Protein AF-A0A933EM56-F1 (afdb_monomer_lite)

Structure (mmCIF, N/CA/C/O backbone):
data_AF-A0A933EM56-F1
#
_entry.id   AF-A0A933EM56-F1
#
loop_
_atom_site.group_PDB
_atom_site.id
_atom_site.type_symbol
_atom_site.label_atom_id
_atom_site.label_alt_id
_atom_site.label_comp_id
_atom_site.label_asym_id
_atom_site.label_entity_id
_atom_site.label_seq_id
_atom_site.pdbx_PDB_ins_code
_atom_site.Cartn_x
_atom_site.Cartn_y
_atom_site.Cartn_z
_atom_site.occupancy
_atom_site.B_iso_or_equiv
_atom_site.auth_seq_id
_atom_site.auth_comp_id
_atom_site.auth_asym_id
_atom_site.auth_atom_id
_atom_site.pdbx_PDB_model_num
ATOM 1 N N . MET A 1 1 ? 16.804 27.090 59.818 1.00 48.97 1 MET A N 1
ATOM 2 C CA . MET A 1 1 ? 16.828 25.745 59.193 1.00 48.97 1 MET A CA 1
ATOM 3 C C . MET A 1 1 ? 15.592 25.584 58.302 1.00 48.97 1 MET A C 1
ATOM 5 O O . MET A 1 1 ? 14.623 24.969 58.714 1.00 48.97 1 MET A O 1
ATOM 9 N N . ARG A 1 2 ? 15.535 26.246 57.135 1.00 57.22 2 ARG A N 1
ATOM 10 C CA . ARG A 1 2 ? 14.313 26.285 56.298 1.00 57.22 2 ARG A CA 1
ATOM 11 C C . ARG A 1 2 ? 14.637 26.570 54.828 1.00 57.22 2 ARG A C 1
ATOM 13 O O . ARG A 1 2 ? 14.136 27.540 54.282 1.00 57.22 2 ARG A O 1
ATOM 20 N N . GLN A 1 3 ? 15.554 25.812 54.221 1.00 58.34 3 GLN A N 1
ATOM 21 C CA . GLN A 1 3 ? 15.951 26.042 52.817 1.00 58.34 3 GLN A CA 1
ATOM 22 C C . GLN A 1 3 ? 16.176 24.764 51.986 1.00 58.34 3 GLN A C 1
ATOM 24 O O . GLN A 1 3 ? 16.428 24.862 50.794 1.00 58.34 3 GLN A O 1
ATOM 29 N N . TYR A 1 4 ? 15.986 23.567 52.554 1.00 53.47 4 TYR A N 1
ATOM 30 C CA . TYR A 1 4 ? 16.187 22.300 51.828 1.00 53.47 4 TYR A CA 1
ATOM 31 C C . TYR A 1 4 ? 14.891 21.572 51.438 1.00 53.47 4 TYR A C 1
ATOM 33 O O . TYR A 1 4 ? 14.950 20.474 50.899 1.00 53.47 4 TYR A O 1
ATOM 41 N N . ILE A 1 5 ? 13.717 22.171 51.674 1.00 55.72 5 ILE A N 1
ATOM 42 C CA . ILE A 1 5 ? 12.425 21.541 51.334 1.00 55.72 5 ILE A CA 1
ATOM 43 C C . ILE A 1 5 ? 12.058 21.773 49.852 1.00 55.72 5 ILE A C 1
ATOM 45 O O . ILE A 1 5 ? 11.388 20.942 49.248 1.00 55.72 5 ILE A O 1
ATOM 49 N N . LEU A 1 6 ? 12.555 22.851 49.226 1.00 51.69 6 LEU A N 1
ATOM 50 C CA . LEU A 1 6 ? 12.267 23.160 47.818 1.00 51.69 6 LEU A CA 1
ATOM 51 C C . LEU A 1 6 ? 12.915 22.226 46.768 1.00 51.69 6 LEU A C 1
ATOM 53 O O . LEU A 1 6 ? 12.218 21.902 45.809 1.00 51.69 6 LEU A O 1
ATOM 57 N N . PRO A 1 7 ? 14.172 21.743 46.888 1.00 54.09 7 PRO A N 1
ATOM 58 C CA . PRO A 1 7 ? 14.736 20.854 45.867 1.00 54.09 7 PRO A CA 1
ATOM 59 C C . PRO A 1 7 ? 14.151 19.435 45.930 1.00 54.09 7 PRO A C 1
ATOM 61 O O . PRO A 1 7 ? 14.159 18.725 44.928 1.00 54.09 7 PRO A O 1
ATOM 64 N N . LEU A 1 8 ? 13.600 19.025 47.080 1.00 53.84 8 LEU A N 1
ATOM 65 C CA . LEU A 1 8 ? 12.993 17.702 47.241 1.00 53.84 8 LEU A CA 1
ATOM 66 C C . LEU A 1 8 ? 11.650 17.598 46.497 1.00 53.84 8 LEU A C 1
ATOM 68 O O . LEU A 1 8 ? 11.342 16.558 45.923 1.00 53.84 8 LEU A O 1
ATOM 72 N N . LEU A 1 9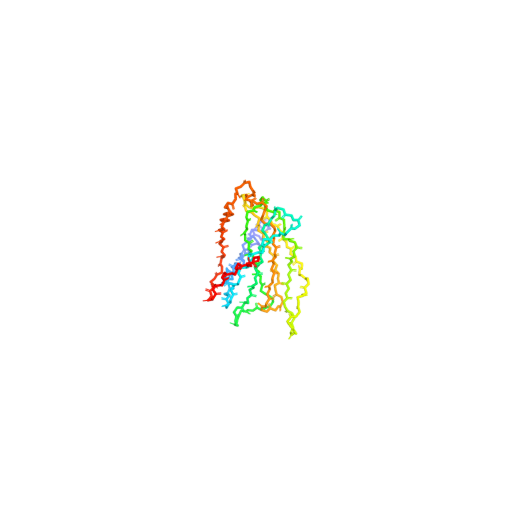 ? 10.877 18.690 46.450 1.00 53.31 9 LEU A N 1
ATOM 73 C CA . LEU A 1 9 ? 9.573 18.725 45.779 1.00 53.31 9 LEU A CA 1
ATOM 74 C C . LEU A 1 9 ? 9.698 18.703 44.243 1.00 53.31 9 LEU A C 1
ATOM 76 O O . LEU A 1 9 ? 8.852 18.128 43.563 1.00 53.31 9 LEU A O 1
ATOM 80 N N . ALA A 1 10 ? 10.774 19.279 43.695 1.00 55.00 10 ALA A N 1
ATOM 81 C CA . ALA A 1 10 ? 11.032 19.293 42.253 1.00 55.00 10 ALA A CA 1
ATOM 82 C C . ALA A 1 10 ? 11.460 17.918 41.704 1.00 55.00 10 ALA A C 1
ATOM 84 O O . ALA A 1 10 ? 11.178 17.601 40.552 1.00 55.00 10 ALA A O 1
ATOM 85 N N . CYS A 1 11 ? 12.094 17.079 42.530 1.00 52.81 11 CYS A N 1
ATOM 86 C CA . CYS A 1 11 ? 12.554 15.752 42.113 1.00 52.81 11 CYS A CA 1
ATOM 87 C C . CYS A 1 11 ? 11.398 14.736 42.003 1.00 52.81 11 CYS A C 1
ATOM 89 O O . CYS A 1 11 ? 11.433 13.843 41.162 1.00 52.81 11 CYS A O 1
ATOM 91 N N . VAL A 1 12 ? 10.332 14.901 42.797 1.00 55.75 12 VAL A N 1
ATOM 92 C CA . VAL A 1 12 ? 9.176 13.980 42.813 1.00 55.75 12 VAL A CA 1
ATOM 93 C C . VAL A 1 12 ? 8.256 14.166 41.594 1.00 55.75 12 VAL A C 1
ATOM 95 O O . VAL A 1 12 ? 7.646 13.203 41.140 1.00 55.75 12 VAL A O 1
ATOM 98 N N . LEU A 1 13 ? 8.210 15.361 40.994 1.00 54.25 13 LEU A N 1
ATOM 99 C CA . LEU A 1 13 ? 7.413 15.634 39.785 1.00 54.25 13 LEU A CA 1
ATOM 100 C C . LEU A 1 13 ? 7.966 14.974 38.505 1.00 54.25 13 LEU A C 1
ATOM 102 O O . LEU A 1 13 ? 7.233 14.825 37.529 1.00 54.25 13 LEU A O 1
ATOM 106 N N . LEU A 1 14 ? 9.226 14.526 38.515 1.00 55.69 14 LEU A N 1
ATOM 107 C CA . LEU A 1 14 ? 9.855 13.826 37.387 1.00 55.69 14 LEU A CA 1
ATOM 108 C C . LEU A 1 14 ? 9.582 12.312 37.374 1.00 55.69 14 LEU A C 1
ATOM 110 O O . LEU A 1 14 ? 9.904 11.653 36.390 1.00 55.69 14 LEU A O 1
ATOM 114 N N . LEU A 1 15 ? 8.942 11.760 38.413 1.00 51.41 15 LEU A N 1
ATOM 115 C CA . LEU A 1 15 ? 8.485 10.363 38.449 1.00 51.41 15 LEU A CA 1
ATOM 116 C C . LEU A 1 15 ? 7.051 10.200 37.925 1.00 51.41 15 LEU A C 1
ATOM 118 O O . LEU A 1 15 ? 6.310 9.341 38.399 1.00 51.41 15 LEU A O 1
ATOM 122 N N . SER A 1 16 ? 6.647 11.005 36.938 1.00 54.34 16 SER A N 1
ATOM 123 C CA . SER A 1 16 ? 5.419 10.709 36.198 1.00 54.34 16 SER A CA 1
ATOM 124 C C . SER A 1 16 ? 5.595 9.329 35.553 1.00 54.34 16 SER A C 1
ATOM 126 O O . SER A 1 16 ? 6.491 9.184 34.716 1.00 54.34 16 SER A O 1
ATOM 128 N N . PRO A 1 17 ? 4.819 8.298 35.941 1.00 57.81 17 PRO A N 1
ATOM 129 C CA . PRO A 1 17 ? 4.901 7.013 35.273 1.00 57.81 17 PRO A CA 1
ATOM 130 C C . PRO A 1 17 ? 4.541 7.270 33.815 1.00 57.81 17 PRO A C 1
ATOM 132 O O . PRO A 1 17 ? 3.450 7.764 33.525 1.00 57.81 17 PRO A O 1
ATOM 135 N N . ALA A 1 18 ? 5.478 6.997 32.905 1.00 58.84 18 ALA A N 1
ATOM 136 C CA . ALA A 1 18 ? 5.172 6.948 31.489 1.00 58.84 18 ALA A CA 1
ATOM 137 C C . ALA A 1 18 ? 3.952 6.034 31.356 1.00 58.84 18 ALA A C 1
ATOM 139 O O . ALA A 1 18 ? 4.020 4.863 31.744 1.00 58.84 18 ALA A O 1
ATOM 140 N N . ALA A 1 19 ? 2.819 6.595 30.922 1.00 56.53 19 ALA A N 1
ATOM 141 C CA . ALA A 1 19 ? 1.633 5.800 30.660 1.00 56.53 19 ALA A CA 1
ATOM 142 C C . ALA A 1 19 ? 2.086 4.633 29.777 1.00 56.53 19 ALA A C 1
ATOM 144 O O . ALA A 1 19 ? 2.827 4.879 28.817 1.00 56.53 19 ALA A O 1
ATOM 145 N N . PRO A 1 20 ? 1.746 3.379 30.122 1.00 49.97 20 PRO A N 1
ATOM 146 C CA . PRO A 1 20 ? 2.159 2.258 29.308 1.00 49.97 20 PRO A CA 1
ATOM 147 C C . PRO A 1 20 ? 1.632 2.536 27.905 1.00 49.97 20 PRO A C 1
ATOM 149 O O . PRO A 1 20 ? 0.424 2.660 27.698 1.00 49.97 20 PRO A O 1
ATOM 152 N N . LEU A 1 21 ? 2.552 2.711 26.956 1.00 50.09 21 LEU A N 1
ATOM 153 C CA . LEU A 1 21 ? 2.228 2.726 25.544 1.00 50.09 21 LEU A CA 1
ATOM 154 C C . LEU A 1 21 ? 1.700 1.314 25.287 1.00 50.09 21 LEU A C 1
ATOM 156 O O . LEU A 1 21 ? 2.478 0.381 25.097 1.00 50.09 21 LEU A O 1
ATOM 160 N N . HIS A 1 22 ? 0.390 1.109 25.434 1.00 40.81 22 HIS A N 1
ATOM 161 C CA . HIS A 1 22 ? -0.226 -0.144 25.042 1.00 40.81 22 HIS A CA 1
ATOM 162 C C . HIS A 1 22 ? 0.106 -0.273 23.564 1.00 40.81 22 HIS A C 1
ATOM 164 O O . HIS A 1 22 ? -0.388 0.510 22.753 1.00 40.81 22 HIS A O 1
ATOM 170 N N . ALA A 1 23 ? 1.005 -1.199 23.231 1.00 51.47 23 ALA A N 1
ATOM 171 C CA . ALA A 1 23 ? 1.208 -1.626 21.864 1.00 51.47 23 ALA A CA 1
ATOM 172 C C . ALA A 1 23 ? -0.161 -2.118 21.400 1.00 51.47 23 ALA A C 1
ATOM 174 O O . ALA A 1 23 ? -0.605 -3.200 21.786 1.00 51.47 23 ALA A O 1
ATOM 175 N N . GLN A 1 24 ? -0.892 -1.252 20.702 1.00 61.28 24 GLN A N 1
ATOM 176 C CA . GLN A 1 24 ? -2.212 -1.582 20.217 1.00 61.28 24 GLN A CA 1
ATOM 177 C C . GLN A 1 24 ? -2.014 -2.768 19.286 1.00 61.28 24 GLN A C 1
ATOM 179 O O . GLN A 1 24 ? -1.210 -2.690 18.354 1.00 61.28 24 GLN A O 1
ATOM 184 N N . THR A 1 25 ? -2.663 -3.890 19.601 1.00 75.75 25 THR A N 1
ATOM 185 C CA . THR A 1 25 ? -2.606 -5.084 18.762 1.00 75.75 25 THR A CA 1
ATOM 186 C C . THR A 1 25 ? -2.872 -4.654 17.328 1.00 75.75 25 THR A C 1
ATOM 188 O O . THR A 1 25 ? -3.872 -3.976 17.073 1.00 75.75 25 THR A O 1
ATOM 191 N N . ALA A 1 26 ? -1.954 -4.992 16.420 1.00 88.75 26 ALA A N 1
ATOM 192 C CA . ALA A 1 26 ? -2.068 -4.581 15.031 1.00 88.75 26 ALA A CA 1
ATOM 193 C C . ALA A 1 26 ? -3.447 -5.009 14.489 1.00 88.75 26 ALA A C 1
ATOM 195 O O . ALA A 1 26 ? -3.870 -6.143 14.755 1.00 88.75 26 ALA A O 1
ATOM 196 N N . PRO A 1 27 ? -4.173 -4.128 13.775 1.00 93.75 27 PRO A N 1
ATOM 197 C CA . PRO A 1 27 ? -5.465 -4.479 13.207 1.00 93.75 27 PRO A CA 1
ATOM 198 C C . PRO A 1 27 ? -5.332 -5.721 12.323 1.00 93.75 27 PRO A C 1
ATOM 200 O O . PRO A 1 27 ? -4.344 -5.905 11.613 1.00 93.75 27 PRO A O 1
ATOM 203 N N . THR A 1 28 ? -6.331 -6.595 12.376 1.00 97.25 28 THR A N 1
ATOM 204 C CA . THR A 1 28 ? -6.389 -7.756 11.483 1.00 97.25 28 THR A CA 1
ATOM 205 C C . THR A 1 28 ? -7.182 -7.397 10.234 1.00 97.25 28 THR A C 1
ATOM 207 O O . THR A 1 28 ? -8.118 -6.596 10.289 1.00 97.25 28 THR A O 1
ATOM 210 N N . LEU A 1 29 ? -6.805 -7.974 9.095 1.00 98.44 29 LEU A N 1
ATOM 211 C CA . LEU A 1 29 ? -7.489 -7.778 7.821 1.00 98.44 29 LEU A CA 1
ATOM 212 C C . LEU A 1 29 ? -8.289 -9.035 7.479 1.00 98.44 29 LEU A C 1
ATOM 214 O O . LEU A 1 29 ? -7.742 -10.139 7.430 1.00 98.44 29 LEU A O 1
ATOM 218 N N . ALA A 1 30 ? -9.584 -8.869 7.215 1.00 98.50 30 ALA A N 1
ATOM 219 C CA . ALA A 1 30 ? -10.418 -9.946 6.691 1.00 98.50 30 ALA A CA 1
ATOM 220 C C . ALA A 1 30 ? -10.013 -10.293 5.252 1.00 98.50 30 ALA A C 1
ATOM 222 O O . ALA A 1 30 ? -9.933 -11.464 4.887 1.00 98.50 30 ALA A O 1
ATOM 223 N N . LYS A 1 31 ? -9.698 -9.277 4.443 1.00 98.38 31 LYS A N 1
ATOM 224 C CA . LYS A 1 31 ? -9.238 -9.451 3.065 1.00 98.38 31 LYS A CA 1
ATOM 225 C C . LYS A 1 31 ? -8.143 -8.445 2.739 1.00 98.38 31 LYS A C 1
ATOM 227 O O . LYS A 1 31 ? -8.238 -7.282 3.123 1.00 98.38 31 LYS A O 1
ATOM 232 N N . LEU A 1 32 ? -7.148 -8.891 1.981 1.00 98.56 32 LEU A N 1
ATOM 233 C CA . LEU A 1 32 ? -6.236 -8.029 1.244 1.00 98.56 32 LEU A CA 1
ATOM 234 C C . LEU A 1 32 ? -6.143 -8.535 -0.194 1.00 98.56 32 LEU A C 1
ATOM 236 O O . LEU A 1 32 ? -5.771 -9.680 -0.439 1.00 98.56 32 LEU A O 1
ATOM 240 N N . GLN A 1 33 ? -6.499 -7.688 -1.146 1.00 98.50 33 GLN A N 1
ATOM 241 C CA . GLN A 1 33 ? -6.304 -7.920 -2.565 1.00 98.50 33 GLN A CA 1
ATOM 242 C C . GLN A 1 33 ? -5.199 -7.006 -3.076 1.00 98.50 33 GLN A C 1
ATOM 244 O O . GLN A 1 33 ? -5.207 -5.811 -2.794 1.00 98.50 33 GLN A O 1
ATOM 249 N N . ILE A 1 34 ? -4.270 -7.574 -3.840 1.00 98.38 34 ILE A N 1
ATOM 250 C CA . ILE A 1 34 ? -3.226 -6.832 -4.543 1.00 98.38 34 ILE A CA 1
ATOM 251 C C . ILE A 1 34 ? -3.430 -7.082 -6.034 1.00 98.38 34 ILE A C 1
ATOM 253 O O . ILE A 1 34 ? -3.303 -8.218 -6.505 1.00 98.38 34 ILE A O 1
ATOM 257 N N . ALA A 1 35 ? -3.810 -6.033 -6.757 1.00 98.12 35 ALA A N 1
ATOM 258 C CA . ALA A 1 35 ? -4.020 -6.075 -8.193 1.00 98.12 35 ALA A CA 1
ATOM 259 C C . ALA A 1 35 ? -2.842 -5.440 -8.942 1.00 98.12 35 ALA A C 1
ATOM 261 O O . ALA A 1 35 ? -2.303 -4.421 -8.518 1.00 98.12 35 ALA A O 1
ATOM 262 N N . PHE A 1 36 ? -2.467 -6.052 -10.061 1.00 96.19 36 PHE A N 1
ATOM 263 C CA . PHE A 1 36 ? -1.361 -5.652 -10.926 1.00 96.19 36 PHE A CA 1
ATOM 264 C C . PHE A 1 36 ? -1.911 -5.288 -12.297 1.00 96.19 36 PHE A C 1
ATOM 266 O O . PHE A 1 36 ? -2.420 -6.161 -13.010 1.00 96.19 36 PHE A O 1
ATOM 273 N N . TRP A 1 37 ? -1.876 -4.000 -12.622 1.00 95.25 37 TRP A N 1
ATOM 274 C CA . TRP A 1 37 ? -2.410 -3.438 -13.858 1.00 95.25 37 TRP A CA 1
ATOM 275 C C . TRP A 1 37 ? -1.247 -2.857 -14.672 1.00 95.25 37 TRP A C 1
ATOM 277 O O . TRP A 1 37 ? -0.702 -1.813 -14.306 1.00 95.25 37 TRP A O 1
ATOM 287 N N . PRO A 1 38 ? -0.787 -3.546 -15.733 1.00 91.94 38 PRO A N 1
ATOM 288 C CA . PRO A 1 38 ? 0.222 -2.989 -16.623 1.00 91.94 38 PRO A CA 1
ATOM 289 C C . PRO A 1 38 ? -0.349 -1.758 -17.323 1.00 91.94 38 PRO A C 1
ATOM 291 O O . PRO A 1 38 ? -1.381 -1.855 -17.986 1.00 91.94 38 PRO A O 1
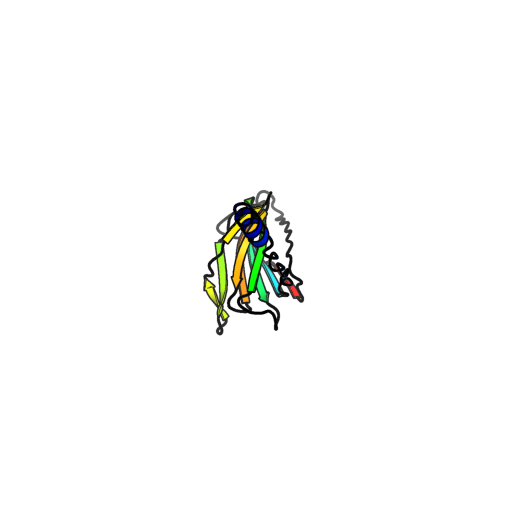ATOM 294 N N . GLU A 1 39 ? 0.325 -0.620 -17.201 1.00 88.81 39 GLU A N 1
ATOM 295 C CA . GLU A 1 39 ? -0.127 0.596 -17.869 1.00 88.81 39 GLU A CA 1
ATOM 296 C C . GLU A 1 39 ? 0.190 0.559 -19.368 1.00 88.81 39 GLU A C 1
ATOM 298 O O . GLU A 1 39 ? 1.244 0.075 -19.797 1.00 88.81 39 GLU A O 1
ATOM 303 N N . TYR A 1 40 ? -0.730 1.093 -20.173 1.00 80.62 40 TYR A N 1
ATOM 304 C CA . TYR A 1 40 ? -0.561 1.190 -21.627 1.00 80.62 40 TYR A CA 1
ATOM 305 C C . TYR A 1 40 ? 0.115 2.495 -22.055 1.00 80.62 40 TYR A C 1
ATOM 307 O O . TYR A 1 40 ? 0.821 2.524 -23.063 1.00 80.62 40 TYR A O 1
ATOM 315 N N . ASP A 1 41 ? -0.110 3.576 -21.311 1.00 82.94 41 ASP A N 1
ATOM 316 C CA . ASP A 1 41 ? 0.341 4.932 -21.633 1.00 82.94 41 ASP A CA 1
ATOM 317 C C . ASP A 1 41 ? 1.708 5.276 -21.020 1.00 82.94 41 ASP A C 1
ATOM 319 O O . ASP A 1 41 ? 2.352 6.252 -21.418 1.00 82.94 41 ASP A O 1
ATOM 323 N N . ARG A 1 42 ? 2.191 4.455 -20.080 1.00 83.75 42 ARG A N 1
ATOM 324 C CA . ARG A 1 42 ? 3.483 4.639 -19.423 1.00 83.75 42 ARG A CA 1
ATOM 325 C C . ARG A 1 42 ? 4.163 3.324 -19.071 1.00 83.75 42 ARG A C 1
ATOM 327 O O . ARG A 1 42 ? 3.538 2.296 -18.853 1.00 83.75 42 ARG A O 1
ATOM 334 N N . ARG A 1 43 ? 5.491 3.378 -18.947 1.00 87.56 43 ARG A N 1
ATOM 335 C CA . ARG A 1 43 ? 6.322 2.256 -18.488 1.00 87.56 43 ARG A CA 1
ATOM 336 C C . ARG A 1 43 ? 6.196 2.075 -16.970 1.00 87.56 43 ARG A C 1
ATOM 338 O O . ARG A 1 43 ? 7.103 2.441 -16.228 1.00 87.56 43 ARG A O 1
ATOM 345 N N . ALA A 1 44 ? 5.069 1.546 -16.511 1.00 92.19 44 ALA A N 1
ATOM 346 C CA . ALA A 1 44 ? 4.853 1.221 -15.106 1.00 92.19 44 ALA A CA 1
ATOM 347 C C . ALA A 1 44 ? 3.846 0.076 -14.934 1.00 92.19 44 ALA A C 1
ATOM 349 O O . ALA A 1 44 ? 3.045 -0.216 -15.821 1.00 92.19 44 ALA A O 1
ATOM 350 N N . MET A 1 45 ? 3.896 -0.557 -13.768 1.00 94.31 45 MET A N 1
ATOM 351 C CA . MET A 1 45 ? 2.821 -1.389 -13.239 1.00 94.31 45 MET A CA 1
ATOM 352 C C . MET A 1 45 ? 2.066 -0.570 -12.190 1.00 94.31 45 MET A C 1
ATOM 354 O O . MET A 1 45 ? 2.672 -0.147 -11.205 1.00 94.31 45 MET A O 1
ATOM 358 N N . LEU A 1 46 ? 0.766 -0.350 -12.373 1.00 96.31 46 LEU A N 1
ATOM 359 C CA . LEU A 1 46 ? -0.088 0.168 -11.311 1.00 96.31 46 LEU A CA 1
ATOM 360 C C . LEU A 1 46 ? -0.390 -0.978 -10.341 1.00 96.31 46 LEU A C 1
ATOM 362 O O . LEU A 1 46 ? -0.986 -1.996 -10.708 1.00 96.31 46 LEU A O 1
ATOM 366 N N . VAL A 1 47 ? 0.075 -0.829 -9.104 1.00 97.69 47 VAL A N 1
ATOM 367 C CA . VAL A 1 47 ? -0.153 -1.793 -8.028 1.00 97.69 47 VAL A CA 1
ATOM 368 C C . VAL A 1 47 ? -1.231 -1.233 -7.118 1.00 97.69 47 VAL A C 1
ATOM 370 O O . VAL A 1 47 ? -1.043 -0.181 -6.511 1.00 97.69 47 VAL A O 1
ATOM 373 N N . ILE A 1 48 ? -2.352 -1.943 -7.014 1.00 98.44 48 ILE A N 1
ATOM 374 C CA . ILE A 1 48 ? -3.536 -1.498 -6.276 1.00 98.44 48 ILE A CA 1
ATOM 375 C C . ILE A 1 48 ? -3.757 -2.437 -5.097 1.00 98.44 48 ILE A C 1
ATOM 377 O O . ILE A 1 48 ? -4.008 -3.629 -5.275 1.00 98.44 48 ILE A O 1
ATOM 381 N N . TYR A 1 49 ? -3.695 -1.895 -3.889 1.00 98.44 49 TYR A N 1
ATOM 382 C CA . TYR A 1 49 ? -4.062 -2.592 -2.667 1.00 98.44 49 TYR A CA 1
ATOM 383 C C . TYR A 1 49 ? -5.504 -2.257 -2.329 1.00 98.44 49 TYR A C 1
ATOM 385 O O . TYR A 1 49 ? -5.847 -1.089 -2.193 1.00 98.44 49 TYR A O 1
ATOM 393 N N . GLN A 1 50 ? -6.332 -3.279 -2.153 1.00 98.44 50 GLN A N 1
ATOM 394 C CA . GLN A 1 50 ? -7.720 -3.168 -1.713 1.00 98.44 50 GLN A CA 1
ATOM 395 C C . GLN A 1 50 ? -7.904 -4.066 -0.501 1.00 98.44 50 GLN A C 1
ATOM 397 O O . GLN A 1 50 ? -7.735 -5.283 -0.599 1.00 98.44 50 GLN A O 1
ATOM 402 N N . GLY A 1 51 ? -8.219 -3.486 0.648 1.00 98.00 51 GLY A N 1
ATOM 403 C CA . GLY A 1 51 ? -8.323 -4.238 1.889 1.00 98.00 51 GLY A CA 1
ATOM 404 C C . GLY A 1 51 ? -9.622 -3.990 2.628 1.00 98.00 51 GLY A C 1
ATOM 405 O O . GLY A 1 51 ? -10.230 -2.931 2.507 1.00 98.00 51 GLY A O 1
ATOM 406 N N . THR A 1 52 ? -9.998 -4.986 3.426 1.00 98.38 52 THR A N 1
A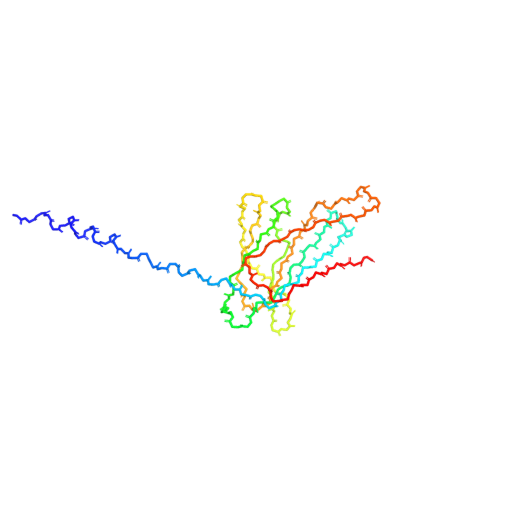TOM 407 C CA . THR A 1 52 ? -11.114 -4.922 4.366 1.00 98.38 52 THR A CA 1
ATOM 408 C C . THR A 1 52 ? -10.580 -5.251 5.754 1.00 98.38 52 THR A C 1
ATOM 410 O O . THR A 1 52 ? -10.119 -6.369 6.012 1.00 98.38 52 THR A O 1
ATOM 413 N N . VAL A 1 53 ? -10.628 -4.275 6.655 1.00 98.19 53 VAL A N 1
ATOM 414 C CA . VAL A 1 53 ? -10.347 -4.441 8.082 1.00 98.19 53 VAL A CA 1
ATOM 415 C C . VAL A 1 53 ? -11.354 -5.429 8.677 1.00 98.19 53 VAL A C 1
ATOM 417 O O . VAL A 1 53 ? -12.544 -5.383 8.368 1.00 98.19 53 VAL A O 1
ATOM 420 N N . ALA A 1 54 ? -10.883 -6.361 9.507 1.00 98.00 54 ALA A N 1
ATOM 421 C CA . ALA A 1 54 ? -11.737 -7.391 10.083 1.00 98.00 54 ALA A CA 1
ATOM 422 C C . ALA A 1 54 ? -12.791 -6.815 11.042 1.00 98.00 54 ALA A C 1
ATOM 424 O O . ALA A 1 54 ? -12.565 -5.819 11.735 1.00 98.00 54 ALA A O 1
ATOM 425 N N . ALA A 1 55 ? -13.936 -7.494 11.124 1.00 94.75 55 ALA A N 1
ATOM 426 C CA . ALA A 1 55 ? -14.980 -7.152 12.081 1.00 94.75 55 ALA A CA 1
ATOM 427 C C . ALA A 1 55 ? -14.437 -7.175 13.523 1.00 94.75 55 ALA A C 1
ATOM 429 O O . ALA A 1 55 ? -13.677 -8.066 13.900 1.00 94.75 55 ALA A O 1
ATOM 430 N N . GLY A 1 56 ? -14.843 -6.194 14.331 1.00 92.88 56 GLY A N 1
ATOM 431 C CA . GLY A 1 56 ? -14.413 -6.059 15.728 1.00 92.88 56 GLY A CA 1
ATOM 432 C C . GLY A 1 56 ? -13.131 -5.247 15.938 1.00 92.88 56 GLY A C 1
ATOM 433 O O . GLY A 1 56 ? -12.821 -4.915 17.080 1.00 92.88 56 GLY A O 1
ATOM 434 N N . VAL A 1 57 ? -12.414 -4.869 14.875 1.00 95.69 57 VAL A N 1
ATOM 435 C CA . VAL A 1 57 ? -11.357 -3.850 14.967 1.00 95.69 57 VAL A CA 1
ATOM 436 C C . VAL A 1 57 ? -12.009 -2.469 15.158 1.00 95.69 57 VAL A C 1
ATOM 438 O O . VAL A 1 57 ? -12.891 -2.113 14.372 1.00 95.69 57 VAL A O 1
ATOM 441 N N . PRO A 1 58 ? -11.609 -1.675 16.172 1.00 95.38 58 PRO A N 1
ATOM 442 C CA . PRO A 1 58 ? -12.124 -0.320 16.354 1.00 95.38 58 PRO A CA 1
ATOM 443 C C . PRO A 1 58 ? -11.798 0.591 15.166 1.00 95.38 58 PRO A C 1
ATOM 445 O O . PRO A 1 58 ? -10.679 0.570 14.654 1.00 95.38 58 PRO A O 1
ATOM 448 N N . LEU A 1 59 ? -12.770 1.415 14.770 1.00 95.75 59 LEU A N 1
ATOM 449 C CA . LEU A 1 59 ? -12.611 2.436 13.735 1.00 95.75 59 LEU A CA 1
ATOM 450 C C . LEU A 1 59 ? -12.500 3.842 14.366 1.00 95.75 59 LEU A C 1
ATOM 452 O O . LEU A 1 59 ? -13.141 4.091 15.391 1.00 95.75 59 LEU A O 1
ATOM 456 N N . PRO A 1 60 ? -11.728 4.767 13.764 1.00 96.69 60 PRO A N 1
ATOM 457 C CA . PRO A 1 60 ? -10.955 4.567 12.542 1.00 96.69 60 PRO A CA 1
ATOM 458 C C . PRO A 1 60 ? -9.715 3.687 12.772 1.00 96.69 60 PRO A C 1
ATOM 460 O O . PRO A 1 60 ? -9.060 3.769 13.811 1.00 96.69 60 PRO A O 1
ATOM 463 N N . ALA A 1 61 ? -9.404 2.825 11.804 1.00 96.56 61 ALA A N 1
ATOM 464 C CA . ALA A 1 61 ? -8.257 1.929 11.891 1.00 96.56 61 ALA A CA 1
ATOM 465 C C . ALA A 1 61 ? -6.991 2.639 11.400 1.00 96.56 61 ALA A C 1
ATOM 467 O O . ALA A 1 61 ? -6.933 3.107 10.262 1.00 96.56 61 ALA A O 1
ATOM 468 N N . GLN A 1 62 ? -5.959 2.682 12.243 1.00 96.81 62 GLN A N 1
ATOM 469 C CA . GLN A 1 62 ? -4.647 3.199 11.855 1.00 96.81 62 GLN A CA 1
ATOM 470 C C . GLN A 1 62 ? -3.895 2.137 11.056 1.00 96.81 62 GLN A C 1
ATOM 472 O O . GLN A 1 62 ? -3.557 1.075 11.587 1.00 96.81 62 GLN A O 1
ATOM 477 N N . LEU A 1 63 ? -3.642 2.427 9.782 1.00 97.44 63 LEU A N 1
ATOM 478 C CA . LEU A 1 63 ? -3.000 1.509 8.851 1.00 97.44 63 LEU A CA 1
ATOM 479 C C . LEU A 1 63 ? -1.711 2.108 8.295 1.00 97.44 63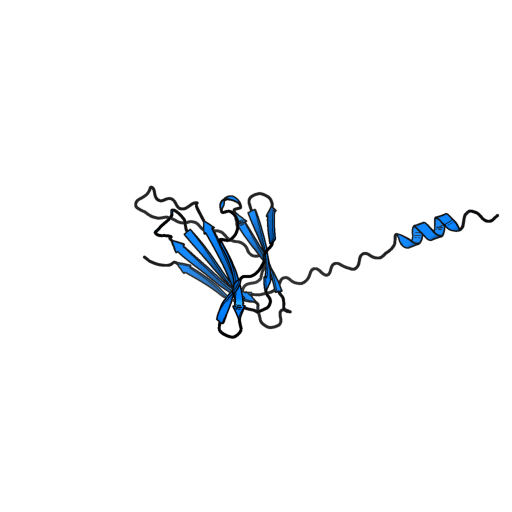 LEU A C 1
ATOM 481 O O . LEU A 1 63 ? -1.658 3.289 7.960 1.00 97.44 63 LEU A O 1
ATOM 485 N N . THR A 1 64 ? -0.692 1.263 8.173 1.00 97.25 64 THR A N 1
ATOM 486 C CA . THR A 1 64 ? 0.631 1.573 7.656 1.00 97.25 64 THR A CA 1
ATOM 487 C C . THR A 1 64 ? 1.093 0.453 6.732 1.00 97.25 64 THR A C 1
ATOM 489 O O . THR A 1 64 ? 1.099 -0.721 7.109 1.00 97.25 64 THR A O 1
ATOM 492 N N . PHE A 1 65 ? 1.515 0.820 5.526 1.00 97.31 65 PHE A N 1
ATOM 493 C CA . PHE A 1 65 ? 2.092 -0.095 4.541 1.00 97.31 65 PHE A CA 1
ATOM 494 C C . PHE A 1 65 ? 3.456 0.416 4.096 1.00 97.31 65 PHE A C 1
ATOM 496 O O . PHE A 1 65 ? 3.689 1.623 4.101 1.00 97.31 65 PHE A O 1
ATOM 503 N N . SER A 1 66 ? 4.333 -0.503 3.698 1.00 96.88 66 SER A N 1
ATOM 504 C CA . SER A 1 66 ? 5.676 -0.191 3.209 1.00 96.88 66 SER A CA 1
ATOM 505 C C . SER A 1 66 ? 5.874 -0.773 1.819 1.00 96.88 66 SER A C 1
ATOM 507 O O . SER A 1 66 ? 5.490 -1.915 1.565 1.00 96.88 66 SER A O 1
ATOM 509 N N . PHE A 1 67 ? 6.507 -0.008 0.941 1.00 96.25 67 PHE A N 1
ATOM 510 C CA . PHE A 1 67 ? 6.956 -0.461 -0.374 1.00 96.25 67 PHE A CA 1
ATOM 511 C C . PHE A 1 67 ? 8.221 0.310 -0.780 1.00 96.25 67 PHE A C 1
ATOM 513 O O . PHE A 1 67 ? 8.533 1.322 -0.152 1.00 96.25 67 PHE A O 1
ATOM 520 N N . PRO A 1 68 ? 8.983 -0.133 -1.796 1.00 96.62 68 PRO A N 1
ATOM 521 C CA . PRO A 1 68 ? 10.234 0.521 -2.170 1.00 96.62 68 PRO A CA 1
ATOM 522 C C . PRO A 1 68 ? 10.078 2.022 -2.441 1.00 96.62 68 PRO A C 1
ATOM 524 O O . PRO A 1 68 ? 9.252 2.447 -3.249 1.00 96.62 68 PRO A O 1
ATOM 527 N N . ALA A 1 69 ? 10.925 2.836 -1.811 1.00 96.75 69 ALA A N 1
ATOM 528 C CA . ALA A 1 69 ? 10.877 4.293 -1.922 1.00 96.75 69 ALA A CA 1
ATOM 529 C C . ALA A 1 69 ? 11.159 4.805 -3.342 1.00 96.75 69 ALA A C 1
ATOM 531 O O . ALA A 1 69 ? 10.712 5.891 -3.708 1.00 96.75 69 ALA A O 1
ATOM 532 N N . ALA A 1 70 ? 11.849 4.006 -4.162 1.00 95.75 70 ALA A N 1
ATOM 533 C CA . ALA A 1 70 ? 12.110 4.304 -5.569 1.00 95.75 70 ALA A CA 1
ATOM 534 C C . ALA A 1 70 ? 10.829 4.466 -6.415 1.00 95.75 70 ALA A C 1
ATOM 536 O O . ALA A 1 70 ? 10.890 5.051 -7.495 1.00 95.75 70 ALA A O 1
ATOM 537 N N . TYR A 1 71 ? 9.680 3.972 -5.938 1.00 95.38 71 TYR A N 1
ATOM 538 C CA . TYR A 1 71 ? 8.390 4.080 -6.627 1.00 95.38 71 TYR A CA 1
ATOM 539 C C . TYR A 1 71 ? 7.662 5.409 -6.362 1.00 95.38 71 TYR A C 1
ATOM 541 O O . TYR A 1 71 ? 6.723 5.746 -7.080 1.00 95.38 71 TYR A O 1
ATOM 549 N N . GLY A 1 72 ? 8.124 6.204 -5.389 1.00 95.44 72 GLY A N 1
ATOM 550 C CA . GLY A 1 72 ? 7.482 7.465 -5.009 1.00 95.44 72 GLY A CA 1
ATOM 551 C C . GLY A 1 72 ? 6.179 7.275 -4.216 1.00 95.44 72 GLY A C 1
ATOM 552 O O . GLY A 1 72 ? 5.827 6.152 -3.871 1.00 95.44 72 GLY A O 1
ATOM 553 N N . PRO A 1 73 ? 5.475 8.364 -3.857 1.00 96.75 73 PRO A N 1
ATOM 554 C CA . PRO A 1 73 ? 4.246 8.291 -3.066 1.00 96.75 73 PRO A CA 1
ATOM 555 C C . PRO A 1 73 ? 3.075 7.653 -3.836 1.00 96.75 73 PRO A C 1
ATOM 557 O O . PRO A 1 73 ? 3.103 7.611 -5.070 1.00 96.75 73 PRO A O 1
ATOM 560 N N . PRO A 1 74 ? 2.021 7.193 -3.130 1.00 97.56 74 PRO A N 1
ATOM 561 C CA . PRO A 1 74 ? 0.799 6.712 -3.763 1.00 97.56 74 PRO A CA 1
ATOM 562 C C . PRO A 1 74 ? 0.190 7.735 -4.723 1.00 97.56 74 PRO A C 1
ATOM 564 O O . PRO A 1 74 ? 0.143 8.930 -4.427 1.00 97.56 74 PRO A O 1
ATOM 567 N N . GLY A 1 75 ? -0.339 7.245 -5.843 1.00 96.31 75 GLY A N 1
ATOM 568 C CA . GLY A 1 75 ? -1.157 8.048 -6.752 1.00 96.31 75 GLY A CA 1
ATOM 569 C C . GLY A 1 75 ? -2.519 8.385 -6.144 1.00 96.31 75 GLY A C 1
ATOM 570 O O . GLY A 1 75 ? -3.021 9.491 -6.332 1.00 96.31 75 GLY A O 1
ATOM 571 N N . ALA A 1 76 ? -3.079 7.458 -5.362 1.00 97.75 76 ALA A N 1
ATOM 572 C CA . ALA A 1 76 ? -4.315 7.657 -4.621 1.00 97.75 76 ALA A CA 1
ATOM 573 C C . ALA A 1 76 ? -4.343 6.817 -3.337 1.00 97.75 76 ALA A C 1
ATOM 575 O O . ALA A 1 76 ? -3.801 5.710 -3.280 1.00 97.75 76 ALA A O 1
ATOM 576 N N . VAL A 1 77 ? -5.021 7.348 -2.320 1.00 98.56 77 VAL A N 1
ATOM 577 C CA 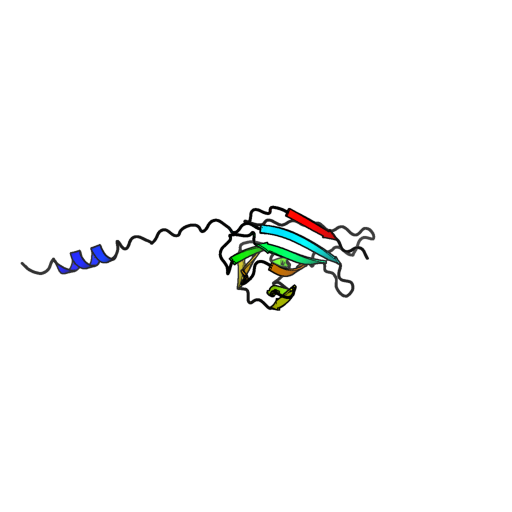. VAL A 1 77 ? -5.426 6.636 -1.102 1.00 98.56 77 VAL A CA 1
ATOM 578 C C . VAL A 1 77 ? -6.893 6.973 -0.863 1.00 98.56 77 VAL A C 1
ATOM 580 O O . VAL A 1 77 ? -7.298 8.129 -0.995 1.00 98.56 77 VAL A 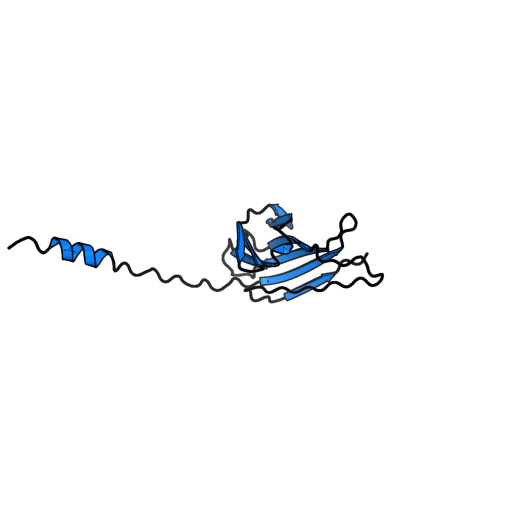O 1
ATOM 583 N N . ALA A 1 78 ? -7.704 5.965 -0.569 1.00 98.62 78 ALA A N 1
ATOM 584 C CA . ALA A 1 78 ? -9.145 6.102 -0.456 1.00 98.62 78 ALA A CA 1
ATOM 585 C C . ALA A 1 78 ? -9.743 5.130 0.566 1.00 98.62 78 ALA A C 1
ATOM 587 O O . ALA A 1 78 ? -9.140 4.114 0.915 1.00 98.62 78 ALA A O 1
ATOM 588 N N . PHE A 1 79 ? -10.963 5.423 1.005 1.00 98.31 79 PHE A N 1
ATOM 589 C CA . PHE A 1 79 ? -11.806 4.508 1.773 1.00 98.31 79 PHE A CA 1
ATOM 590 C C . PHE A 1 79 ? -13.152 4.290 1.077 1.00 98.31 79 PHE A C 1
ATOM 592 O O . PHE A 1 79 ? -13.607 5.144 0.313 1.00 98.31 79 PHE A O 1
ATOM 599 N N . GLY A 1 80 ? -13.780 3.141 1.329 1.00 96.25 80 GLY A N 1
ATOM 600 C CA . GLY A 1 80 ? -15.114 2.825 0.819 1.00 96.25 80 GLY A CA 1
ATOM 601 C C . GLY A 1 80 ? -16.209 3.436 1.693 1.00 96.25 80 GLY A C 1
ATOM 602 O O . GLY A 1 80 ? -16.191 3.261 2.913 1.00 96.25 80 GLY A O 1
ATOM 603 N N . ASP A 1 81 ? -17.168 4.142 1.096 1.00 92.25 81 ASP A N 1
ATOM 604 C CA . ASP A 1 81 ? -18.390 4.557 1.789 1.00 92.25 81 ASP A CA 1
ATOM 605 C C . ASP A 1 81 ? -19.436 3.427 1.856 1.00 92.25 81 ASP A C 1
ATOM 607 O O . ASP A 1 81 ? -19.244 2.329 1.335 1.00 92.25 81 ASP A O 1
ATOM 611 N N . ALA A 1 82 ? -20.577 3.691 2.498 1.00 87.75 82 ALA A N 1
ATOM 612 C CA . ALA A 1 82 ? -21.649 2.704 2.661 1.00 87.75 82 ALA A CA 1
ATOM 613 C C . ALA A 1 82 ? -22.285 2.237 1.333 1.00 87.75 82 ALA A C 1
ATOM 615 O O . ALA A 1 82 ? -23.027 1.256 1.321 1.00 87.75 82 ALA A O 1
ATOM 616 N N . GLN A 1 83 ? -22.029 2.936 0.225 1.00 91.25 83 GLN A N 1
ATOM 617 C CA . GLN A 1 83 ? -22.496 2.599 -1.119 1.00 91.25 83 GLN A CA 1
ATOM 618 C C . GLN A 1 83 ? -21.384 1.961 -1.969 1.00 91.25 83 GLN A C 1
ATOM 620 O O . GLN A 1 83 ? -21.598 1.693 -3.151 1.00 91.25 83 GLN A O 1
ATOM 625 N N . GLY A 1 84 ? -20.205 1.715 -1.386 1.00 87.69 84 GLY A N 1
ATOM 626 C CA . GLY A 1 84 ? -19.046 1.146 -2.067 1.00 87.69 84 GLY A CA 1
ATOM 627 C C . GLY A 1 84 ? -18.301 2.137 -2.962 1.00 87.69 84 GLY A C 1
ATOM 628 O O . GLY A 1 84 ? -17.485 1.719 -3.783 1.00 87.69 84 GLY A O 1
ATOM 629 N N . ARG A 1 85 ? -18.562 3.446 -2.844 1.00 95.00 85 ARG A N 1
ATOM 630 C CA . ARG A 1 85 ? -17.801 4.463 -3.580 1.00 95.00 85 ARG A CA 1
ATOM 631 C C . ARG A 1 85 ? -16.488 4.739 -2.863 1.00 95.00 85 ARG A C 1
ATOM 633 O O . ARG A 1 85 ? -16.447 4.790 -1.636 1.00 95.00 85 ARG A O 1
ATOM 640 N N . LEU A 1 86 ? -15.439 4.988 -3.638 1.00 97.19 86 LEU A N 1
ATOM 641 C CA . LEU A 1 86 ? -14.144 5.395 -3.108 1.00 97.19 86 LEU A CA 1
ATOM 642 C C . LEU A 1 86 ? -14.124 6.904 -2.858 1.00 97.19 86 LEU A C 1
ATOM 644 O O . LEU A 1 86 ? -14.401 7.698 -3.759 1.00 97.19 86 LEU A O 1
ATOM 648 N N . LEU A 1 87 ? -13.786 7.284 -1.630 1.00 98.06 87 LEU A N 1
ATOM 649 C CA . LEU A 1 87 ? -13.581 8.664 -1.208 1.00 98.06 87 LEU A CA 1
ATOM 650 C C . LEU A 1 87 ? -12.112 8.874 -0.860 1.00 98.06 87 LEU A C 1
ATOM 652 O O . LEU A 1 87 ? -11.524 8.045 -0.169 1.00 98.06 87 LEU A O 1
ATOM 656 N N . THR A 1 88 ? -11.535 9.983 -1.325 1.00 98.25 88 THR A N 1
ATOM 657 C CA . THR A 1 88 ? -10.139 10.340 -1.052 1.00 98.25 88 THR A CA 1
ATOM 658 C C . THR A 1 88 ? -9.863 10.367 0.446 1.00 98.25 88 THR A C 1
ATOM 660 O O . THR A 1 88 ? -10.652 10.904 1.226 1.00 98.25 88 THR A O 1
ATOM 663 N N . LEU A 1 89 ? -8.722 9.804 0.829 1.00 97.81 89 LEU A N 1
ATOM 664 C CA . LEU A 1 89 ? -8.249 9.753 2.199 1.00 97.81 89 LEU A CA 1
ATOM 665 C C . LEU A 1 89 ? -6.897 10.457 2.312 1.00 97.81 89 LEU A C 1
ATOM 667 O O . LEU A 1 89 ? -5.972 10.167 1.555 1.00 97.81 89 LEU A O 1
ATOM 671 N N . GLU A 1 90 ? -6.782 11.356 3.285 1.00 98.12 90 GLU A N 1
ATOM 672 C CA . GLU A 1 90 ? -5.505 11.975 3.639 1.00 98.12 90 GLU A CA 1
ATOM 673 C C . GLU A 1 90 ? -4.541 10.928 4.210 1.00 98.12 90 GLU A C 1
ATOM 675 O O . GLU A 1 90 ? -4.934 10.031 4.965 1.00 98.12 90 GLU A O 1
ATOM 680 N N . TYR A 1 91 ? -3.262 11.060 3.874 1.00 98.44 91 TYR A N 1
ATOM 681 C CA . TYR A 1 91 ? -2.223 10.141 4.319 1.00 98.44 91 TYR A CA 1
ATOM 682 C C . TYR A 1 91 ? -0.915 10.876 4.604 1.00 98.44 91 TYR A C 1
ATOM 684 O O . TYR A 1 91 ? -0.642 11.953 4.079 1.00 98.44 91 TYR A O 1
ATOM 692 N N . ALA A 1 92 ? -0.086 10.263 5.442 1.00 98.38 92 ALA A N 1
ATOM 693 C CA . ALA A 1 92 ? 1.275 10.697 5.705 1.00 98.38 92 ALA A CA 1
ATOM 694 C C . ALA A 1 92 ? 2.269 9.710 5.092 1.00 98.38 92 ALA A C 1
ATOM 696 O O . ALA A 1 92 ? 1.997 8.510 5.014 1.00 98.38 92 ALA A O 1
ATOM 697 N N . THR A 1 93 ? 3.443 10.205 4.710 1.00 98.19 93 THR A N 1
ATOM 698 C CA . THR A 1 93 ? 4.544 9.371 4.223 1.00 98.19 93 THR A CA 1
ATOM 699 C C . THR A 1 93 ? 5.800 9.556 5.057 1.00 98.19 93 THR A C 1
ATOM 701 O O . THR A 1 93 ? 6.109 10.677 5.458 1.00 98.19 93 THR A O 1
ATOM 704 N N . ALA A 1 94 ? 6.565 8.485 5.244 1.00 97.88 94 ALA A N 1
ATOM 705 C CA . ALA A 1 94 ? 7.894 8.538 5.841 1.00 97.88 94 ALA A CA 1
ATOM 706 C C . ALA A 1 94 ? 8.833 7.563 5.127 1.00 97.88 94 ALA A C 1
ATOM 708 O O . ALA A 1 94 ? 8.477 6.410 4.905 1.00 97.88 94 ALA A O 1
ATOM 709 N N . THR A 1 95 ? 10.042 7.999 4.784 1.00 97.69 95 THR A N 1
ATOM 710 C CA . THR A 1 95 ? 11.060 7.104 4.217 1.00 97.69 95 THR A CA 1
ATOM 711 C C . THR A 1 95 ? 11.870 6.471 5.345 1.00 97.69 95 THR A C 1
ATOM 713 O O . THR A 1 95 ? 12.438 7.182 6.173 1.00 97.69 95 THR A O 1
ATOM 716 N N . VAL A 1 96 ? 11.943 5.140 5.368 1.00 95.19 96 VAL A N 1
ATOM 717 C CA . VAL A 1 96 ? 12.701 4.350 6.346 1.00 95.19 96 VAL A CA 1
ATOM 718 C C . VAL A 1 96 ? 13.617 3.392 5.588 1.00 95.19 96 VAL A C 1
ATOM 720 O O . VAL A 1 96 ? 13.176 2.371 5.065 1.00 95.19 96 VAL A O 1
ATOM 723 N N . GLY A 1 97 ? 14.907 3.725 5.515 1.00 96.25 97 GLY A N 1
ATOM 724 C CA . GLY A 1 97 ? 15.858 2.976 4.690 1.00 96.25 97 GLY A CA 1
ATOM 725 C C . GLY A 1 97 ? 15.515 3.093 3.202 1.00 96.25 97 GLY A C 1
ATOM 726 O O . GLY A 1 97 ? 15.433 4.201 2.676 1.00 96.25 97 GLY A O 1
ATOM 727 N N . ASP A 1 98 ? 15.317 1.955 2.536 1.00 96.12 98 ASP A N 1
ATOM 728 C CA . ASP A 1 98 ? 14.911 1.866 1.128 1.00 96.12 98 ASP A CA 1
ATOM 729 C C . ASP A 1 98 ? 13.386 1.767 0.933 1.00 96.12 98 ASP A C 1
ATOM 731 O O . ASP A 1 98 ? 12.917 1.676 -0.202 1.00 96.12 98 ASP A O 1
ATOM 735 N N . GLN A 1 99 ? 12.607 1.801 2.019 1.00 96.94 99 GLN A N 1
ATOM 736 C CA . GLN A 1 99 ? 11.149 1.720 1.994 1.00 96.94 99 GLN A CA 1
ATOM 737 C C . GLN A 1 99 ? 10.510 3.095 2.196 1.00 96.94 99 GLN A C 1
ATOM 739 O O . GLN A 1 99 ? 10.950 3.896 3.022 1.00 96.94 99 GLN A O 1
ATOM 744 N N . LEU A 1 100 ? 9.417 3.342 1.487 1.00 97.38 100 LEU A N 1
ATOM 745 C CA . LEU A 1 100 ? 8.452 4.385 1.786 1.00 97.38 100 LEU A CA 1
ATOM 746 C C . LEU A 1 100 ? 7.307 3.771 2.586 1.00 97.38 100 LEU A C 1
ATOM 748 O O . LEU A 1 100 ? 6.657 2.829 2.137 1.00 97.38 100 LEU A O 1
ATOM 752 N N . GLN A 1 101 ? 7.062 4.318 3.770 1.00 97.75 101 GLN A N 1
ATOM 753 C CA . GLN A 1 101 ? 5.893 4.020 4.577 1.00 97.75 101 GLN A CA 1
ATOM 754 C C . GLN A 1 101 ? 4.779 4.998 4.242 1.00 97.75 101 GLN A C 1
ATOM 756 O O . GLN A 1 101 ? 5.008 6.206 4.213 1.00 97.75 101 GLN A O 1
ATOM 761 N N . ILE A 1 102 ? 3.572 4.480 4.062 1.00 97.88 102 ILE A N 1
ATOM 762 C CA . ILE A 1 102 ? 2.343 5.266 3.969 1.00 97.88 102 ILE A CA 1
ATOM 763 C C . ILE A 1 102 ? 1.518 4.987 5.214 1.00 97.88 102 ILE A C 1
ATOM 765 O O . ILE A 1 102 ? 1.430 3.834 5.620 1.00 97.88 102 ILE A O 1
ATOM 769 N N . SER A 1 103 ? 0.945 6.013 5.833 1.00 97.94 103 SER A N 1
ATOM 770 C CA . SER A 1 103 ? 0.100 5.876 7.021 1.00 97.94 103 SER A CA 1
ATOM 771 C C . SER A 1 103 ? -1.196 6.654 6.853 1.00 97.94 103 SER A C 1
ATOM 773 O O . SER A 1 103 ? -1.162 7.822 6.471 1.00 97.94 103 SER A O 1
ATOM 775 N N . PHE A 1 104 ? -2.329 6.029 7.160 1.00 98.25 104 PHE A N 1
ATOM 776 C CA . PHE A 1 104 ? -3.652 6.643 7.045 1.00 98.25 104 PHE A CA 1
ATOM 777 C C . PHE A 1 104 ? -4.621 6.110 8.108 1.00 98.25 104 PHE A C 1
ATOM 779 O O . PHE A 1 104 ? -4.387 5.075 8.735 1.00 98.25 104 PHE A O 1
ATOM 786 N N . SER A 1 105 ? -5.707 6.852 8.322 1.00 97.94 105 SER A N 1
ATOM 787 C CA . SER A 1 105 ? -6.760 6.541 9.293 1.00 97.94 105 SER A CA 1
ATOM 788 C C . SER A 1 105 ? -8.023 6.131 8.541 1.00 97.94 105 SER A C 1
ATOM 790 O O . SER A 1 105 ? -8.732 6.991 8.029 1.00 97.94 105 SER A O 1
ATOM 792 N N . ALA A 1 106 ? -8.285 4.830 8.402 1.00 97.38 106 ALA A N 1
ATOM 793 C CA . ALA A 1 106 ? -9.437 4.336 7.648 1.00 97.38 106 ALA A CA 1
ATOM 794 C C . ALA A 1 106 ? -10.728 4.492 8.479 1.00 97.38 106 ALA A C 1
ATOM 796 O O . ALA A 1 106 ? -10.856 3.832 9.514 1.00 97.38 106 ALA A O 1
ATOM 797 N N . PRO A 1 107 ? -11.691 5.343 8.071 1.00 97.06 107 PRO A N 1
ATOM 798 C CA . PRO A 1 107 ? -12.909 5.593 8.847 1.00 97.06 107 PRO A CA 1
ATOM 799 C C . PRO A 1 107 ? -13.949 4.474 8.707 1.00 97.06 107 PRO A C 1
ATOM 801 O O . PRO A 1 107 ? -14.867 4.379 9.519 1.00 97.06 107 PRO A O 1
ATOM 804 N N . THR A 1 108 ? -13.806 3.635 7.683 1.00 97.19 108 THR A N 1
ATOM 805 C CA . THR A 1 108 ? -14.620 2.448 7.422 1.00 97.19 108 THR A CA 1
ATOM 806 C C . THR A 1 108 ? -13.719 1.218 7.336 1.00 97.19 108 THR A C 1
ATOM 808 O O . THR A 1 108 ? -12.496 1.309 7.460 1.00 97.19 108 THR A O 1
ATOM 811 N N . THR A 1 109 ? -14.320 0.043 7.154 1.00 97.06 109 THR A N 1
ATOM 812 C CA . THR A 1 109 ? -13.561 -1.203 7.016 1.00 97.06 109 THR A CA 1
ATOM 813 C C . THR A 1 109 ? -12.803 -1.286 5.700 1.00 97.06 109 THR A C 1
ATOM 815 O O . THR A 1 109 ? -11.770 -1.945 5.656 1.00 97.06 109 THR A O 1
ATOM 818 N N . ASP A 1 110 ? -13.292 -0.639 4.643 1.00 98.12 110 ASP A N 1
ATOM 819 C CA . ASP A 1 110 ? -12.733 -0.777 3.304 1.00 98.12 110 ASP A CA 1
ATOM 820 C C . ASP A 1 110 ? -11.776 0.366 2.981 1.00 98.12 110 ASP A C 1
ATOM 822 O O . ASP A 1 110 ? -12.115 1.543 3.110 1.00 98.12 110 ASP A O 1
ATOM 826 N N . PHE A 1 111 ? -10.584 0.012 2.511 1.00 98.31 111 PHE A N 1
ATOM 827 C CA . PHE A 1 111 ? -9.569 0.959 2.069 1.00 98.31 111 PHE A CA 1
ATOM 828 C C . PHE A 1 111 ? -8.956 0.534 0.738 1.00 98.31 111 PHE A C 1
ATOM 830 O O . PHE A 1 111 ? -8.905 -0.650 0.395 1.00 98.31 111 PHE A O 1
ATOM 837 N N . GLN A 1 112 ? -8.441 1.520 0.011 1.00 98.62 112 GLN A N 1
ATOM 838 C CA . GLN A 1 112 ? -7.640 1.322 -1.183 1.00 98.62 112 GLN A CA 1
ATOM 839 C C . GLN A 1 112 ? -6.442 2.268 -1.171 1.00 98.62 112 GLN A C 1
ATOM 841 O O . GLN A 1 112 ? -6.560 3.424 -0.774 1.00 98.62 112 GLN A O 1
ATOM 846 N N . PHE A 1 113 ? -5.298 1.801 -1.653 1.00 98.50 113 PHE A N 1
ATOM 847 C CA . PHE A 1 113 ? -4.233 2.688 -2.105 1.00 98.50 113 PHE A CA 1
ATOM 848 C C . PHE A 1 113 ? -3.556 2.112 -3.340 1.00 98.50 113 PHE A C 1
ATOM 850 O O . PHE A 1 113 ? -3.557 0.899 -3.550 1.00 98.50 113 PHE A O 1
ATOM 857 N N . GLU A 1 114 ? -2.966 2.980 -4.149 1.00 98.12 114 GLU A N 1
ATOM 858 C CA . GLU A 1 114 ? -2.284 2.574 -5.372 1.00 98.12 114 GLU A CA 1
ATOM 859 C C . GLU A 1 114 ? -0.993 3.352 -5.594 1.00 98.12 114 GLU A C 1
ATOM 861 O O . GLU A 1 114 ? -0.895 4.535 -5.265 1.00 98.12 114 GLU A O 1
ATOM 866 N N . TYR A 1 115 ? 0.007 2.684 -6.159 1.00 97.50 115 TYR A N 1
ATOM 867 C CA . TYR A 1 115 ? 1.279 3.295 -6.533 1.00 97.50 115 TYR A CA 1
ATOM 868 C C . TYR A 1 115 ? 1.791 2.720 -7.853 1.00 97.50 115 TYR A C 1
ATOM 870 O O . TYR A 1 115 ? 1.406 1.627 -8.275 1.00 97.50 115 TYR A O 1
ATOM 878 N N . TYR A 1 116 ? 2.685 3.467 -8.499 1.00 96.19 116 TYR A N 1
ATOM 879 C CA . TYR A 1 116 ? 3.301 3.066 -9.758 1.00 96.19 116 TYR A CA 1
ATOM 880 C C . TYR A 1 116 ? 4.663 2.430 -9.507 1.00 96.19 116 TYR A C 1
ATOM 882 O O . TYR A 1 116 ? 5.614 3.105 -9.120 1.00 96.19 116 TYR A O 1
ATOM 890 N N . ASP A 1 117 ? 4.783 1.141 -9.796 1.00 95.12 117 ASP A N 1
ATOM 891 C CA . ASP A 1 117 ? 6.073 0.473 -9.876 1.00 95.12 117 ASP A CA 1
ATOM 892 C C . ASP A 1 117 ? 6.692 0.723 -11.260 1.00 95.12 117 ASP A C 1
ATOM 894 O O . ASP A 1 117 ? 6.238 0.217 -12.290 1.00 95.12 117 ASP A O 1
ATOM 898 N N . THR A 1 118 ? 7.748 1.531 -11.279 1.00 91.25 118 THR A N 1
ATOM 899 C CA . THR A 1 118 ? 8.462 1.958 -12.491 1.00 91.25 118 THR A CA 1
ATOM 900 C C . THR A 1 118 ? 9.591 1.006 -12.900 1.00 91.25 118 THR A C 1
ATOM 902 O O . THR A 1 118 ? 10.312 1.280 -13.860 1.00 91.25 118 THR A O 1
ATOM 905 N N . SER A 1 119 ? 9.748 -0.133 -12.214 1.00 88.25 119 SER A N 1
ATOM 906 C CA . SER A 1 119 ? 10.823 -1.103 -12.471 1.00 88.25 119 SER A CA 1
ATOM 907 C C . SER A 1 119 ? 10.560 -2.044 -13.651 1.00 88.25 119 SER A C 1
ATOM 909 O O . SER A 1 119 ? 11.423 -2.851 -14.001 1.00 88.25 119 SER A O 1
ATOM 911 N N . LEU A 1 120 ? 9.391 -1.942 -14.295 1.00 83.75 120 LEU A N 1
ATOM 912 C CA . LEU A 1 120 ? 9.001 -2.831 -15.385 1.00 83.75 120 LEU A CA 1
ATOM 913 C C . LEU A 1 120 ? 10.021 -2.788 -16.538 1.00 83.75 120 LEU A C 1
ATOM 915 O O . LEU A 1 120 ? 10.267 -1.743 -17.152 1.00 83.75 120 LEU A O 1
ATOM 919 N N . ASP A 1 121 ? 10.608 -3.939 -16.867 1.00 79.69 121 ASP A N 1
ATOM 920 C CA . ASP A 1 121 ? 11.493 -4.073 -18.021 1.00 79.69 121 ASP A CA 1
ATOM 921 C C . ASP A 1 121 ? 10.689 -4.322 -19.304 1.00 79.69 121 ASP A C 1
ATOM 923 O O . ASP A 1 121 ? 10.038 -5.355 -19.471 1.00 79.69 121 ASP A O 1
ATOM 927 N N . LEU A 1 122 ? 10.740 -3.353 -20.221 1.00 78.19 122 LEU A N 1
ATOM 928 C CA . LEU A 1 122 ? 10.072 -3.419 -21.522 1.00 78.19 122 LEU A CA 1
ATOM 929 C C . LEU A 1 122 ? 11.022 -3.778 -22.673 1.00 78.19 122 LEU A C 1
ATOM 931 O O . LEU A 1 122 ? 10.581 -3.835 -23.819 1.00 78.19 122 LEU A O 1
ATOM 935 N N . THR A 1 123 ? 12.309 -4.007 -22.397 1.00 81.06 123 THR A N 1
ATOM 936 C CA . THR A 1 123 ? 13.321 -4.248 -23.439 1.00 81.06 123 THR A CA 1
ATOM 937 C C . THR A 1 123 ? 13.260 -5.663 -24.026 1.00 81.06 123 THR A C 1
ATOM 939 O O . THR A 1 123 ? 13.613 -5.863 -25.186 1.00 81.06 123 THR A O 1
ATOM 942 N N . SER A 1 124 ? 12.759 -6.640 -23.264 1.00 80.25 124 SER A N 1
ATOM 943 C CA . SER A 1 124 ? 12.585 -8.034 -23.694 1.00 80.25 124 SER A CA 1
ATOM 944 C C . SER A 1 124 ? 11.194 -8.295 -24.271 1.00 80.25 124 SER A C 1
ATOM 946 O O . SER A 1 124 ? 10.198 -7.810 -23.736 1.00 80.25 124 SER A O 1
ATOM 948 N N . SER A 1 125 ? 11.088 -9.143 -25.302 1.00 80.69 125 SER A N 1
ATOM 949 C CA . SER A 1 125 ? 9.800 -9.648 -25.814 1.00 80.69 125 SER A CA 1
ATOM 950 C C . SER A 1 125 ? 9.041 -10.498 -24.789 1.00 80.69 125 SER A C 1
ATOM 952 O O . SER A 1 125 ? 7.817 -10.590 -24.848 1.00 80.69 125 SER A O 1
ATOM 954 N N . THR A 1 126 ? 9.748 -11.075 -23.813 1.00 81.00 126 THR A N 1
ATOM 955 C CA . THR A 1 126 ? 9.142 -11.737 -22.654 1.00 81.00 126 THR A CA 1
ATOM 956 C C . THR A 1 126 ? 9.011 -10.737 -21.516 1.00 81.00 126 THR A C 1
ATOM 958 O O . THR A 1 126 ? 10.014 -10.305 -20.947 1.00 81.00 126 THR A O 1
ATOM 961 N N . ARG A 1 127 ? 7.775 -10.388 -21.154 1.00 78.38 127 ARG A N 1
ATOM 962 C CA . ARG A 1 127 ? 7.512 -9.527 -19.998 1.00 78.38 127 ARG A CA 1
ATOM 963 C C . ARG A 1 127 ? 7.654 -10.338 -18.713 1.00 78.38 127 ARG A C 1
ATOM 965 O O . ARG A 1 127 ? 6.972 -11.345 -18.532 1.00 78.38 127 ARG A O 1
ATOM 972 N N . ARG A 1 128 ? 8.537 -9.891 -17.821 1.00 85.94 128 ARG A N 1
ATOM 973 C CA . ARG A 1 128 ? 8.692 -10.435 -16.470 1.00 85.94 128 ARG A CA 1
ATOM 974 C C . ARG A 1 128 ? 8.478 -9.311 -15.469 1.00 85.94 128 ARG A C 1
ATOM 976 O O . ARG A 1 128 ? 9.008 -8.220 -15.641 1.00 85.94 128 ARG A O 1
ATOM 983 N N . TYR A 1 129 ? 7.719 -9.610 -14.427 1.00 88.69 129 TYR A N 1
ATOM 984 C CA . TYR A 1 129 ? 7.483 -8.711 -13.310 1.00 88.69 129 TYR A CA 1
ATOM 985 C C . TYR A 1 129 ? 7.735 -9.479 -12.014 1.00 88.69 129 TYR A C 1
ATOM 987 O O . TYR A 1 129 ? 7.293 -10.622 -11.882 1.00 88.69 129 TYR A O 1
ATOM 995 N N . GLN A 1 130 ? 8.487 -8.878 -11.095 1.00 91.06 130 GLN A N 1
ATOM 996 C CA . GLN A 1 130 ? 8.766 -9.443 -9.780 1.00 91.06 130 GLN A CA 1
ATOM 997 C C . GLN A 1 130 ? 8.189 -8.510 -8.729 1.00 91.06 130 GLN A C 1
ATOM 999 O O . GLN A 1 130 ? 8.473 -7.319 -8.729 1.00 91.06 130 GLN A O 1
ATOM 1004 N N . PHE A 1 131 ? 7.407 -9.080 -7.821 1.00 92.81 131 PHE A N 1
ATOM 1005 C CA . PHE A 1 131 ? 6.747 -8.343 -6.762 1.00 92.81 131 PHE A CA 1
ATOM 1006 C C . PHE A 1 131 ? 7.085 -8.950 -5.406 1.00 92.81 131 PHE A C 1
ATOM 1008 O O . PHE A 1 131 ? 7.091 -10.172 -5.244 1.00 92.81 131 PHE A O 1
ATOM 1015 N N . SER A 1 132 ? 7.351 -8.085 -4.432 1.00 91.62 132 SER A N 1
ATOM 1016 C CA . SER A 1 132 ? 7.554 -8.454 -3.036 1.00 91.62 132 SER A CA 1
ATOM 1017 C C . SER A 1 132 ? 6.855 -7.417 -2.169 1.00 91.62 132 SER A C 1
ATOM 1019 O O . SER A 1 132 ? 7.051 -6.219 -2.375 1.00 91.62 132 SER A O 1
ATOM 1021 N N . ALA A 1 133 ? 6.083 -7.874 -1.192 1.00 90.50 133 ALA A N 1
ATOM 1022 C CA . ALA A 1 133 ? 5.468 -7.008 -0.204 1.00 90.50 133 ALA A CA 1
ATOM 1023 C C . ALA A 1 133 ? 5.431 -7.697 1.155 1.00 90.50 133 ALA A C 1
ATOM 1025 O O . ALA A 1 133 ? 5.351 -8.923 1.248 1.00 90.50 133 ALA A O 1
ATOM 1026 N N . SER A 1 134 ? 5.467 -6.883 2.203 1.00 90.38 134 SER A N 1
ATOM 1027 C CA . SER A 1 134 ? 5.256 -7.310 3.579 1.00 90.38 134 SER A CA 1
ATOM 1028 C C . SER A 1 134 ? 4.226 -6.396 4.222 1.00 90.38 134 SER A C 1
ATOM 1030 O O . SER A 1 134 ? 4.171 -5.199 3.939 1.00 90.38 134 SER A O 1
ATOM 1032 N N . THR A 1 135 ? 3.401 -6.964 5.091 1.00 91.88 135 THR A N 1
ATOM 1033 C CA . THR A 1 135 ? 2.431 -6.221 5.886 1.00 91.88 135 THR A CA 1
ATOM 1034 C C . THR A 1 135 ? 2.574 -6.631 7.348 1.00 91.88 135 THR A C 1
ATOM 1036 O O . THR A 1 135 ? 2.759 -7.817 7.626 1.00 91.88 135 THR A O 1
ATOM 1039 N N . PRO A 1 136 ? 2.496 -5.681 8.299 1.00 91.50 136 PRO A N 1
ATOM 1040 C CA . PRO A 1 136 ? 2.508 -6.013 9.722 1.00 91.50 136 PRO A CA 1
ATOM 1041 C C . PRO A 1 136 ? 1.187 -6.652 10.191 1.00 91.50 136 PRO A C 1
ATOM 1043 O O . PRO A 1 136 ? 1.060 -6.996 11.365 1.00 91.50 136 PRO A O 1
ATOM 1046 N N . TYR A 1 137 ? 0.193 -6.787 9.307 1.00 96.25 137 TYR A N 1
ATOM 1047 C CA . TYR A 1 137 ? -1.150 -7.245 9.643 1.00 96.25 137 TYR A CA 1
ATOM 1048 C C . TYR A 1 137 ? -1.337 -8.732 9.361 1.00 96.25 137 TYR A C 1
ATOM 1050 O O . TYR A 1 137 ? -0.923 -9.247 8.324 1.00 96.25 137 TYR A O 1
ATOM 1058 N N . ALA A 1 138 ? -2.046 -9.418 10.258 1.00 96.81 138 ALA A N 1
ATOM 1059 C CA . ALA A 1 138 ? -2.572 -10.739 9.948 1.00 96.81 138 ALA A CA 1
ATOM 1060 C C . ALA A 1 138 ? -3.685 -10.603 8.897 1.00 96.81 138 ALA A C 1
ATOM 1062 O O . ALA A 1 138 ? -4.632 -9.837 9.091 1.00 96.81 138 ALA A O 1
ATOM 1063 N N . VAL A 1 139 ? -3.571 -11.354 7.800 1.00 97.88 139 VAL A N 1
ATOM 1064 C CA . VAL A 1 139 ? -4.520 -11.341 6.678 1.00 97.88 139 VAL A CA 1
ATOM 1065 C C . VAL A 1 139 ? -5.217 -12.693 6.598 1.00 97.88 139 VAL A C 1
ATOM 1067 O O . VAL A 1 139 ? -4.558 -13.714 6.417 1.00 97.88 139 VAL A O 1
ATOM 1070 N N . GLN A 1 140 ? -6.546 -12.708 6.713 1.00 98.25 140 GLN A N 1
ATOM 1071 C CA . GLN A 1 140 ? -7.327 -13.949 6.641 1.00 98.25 140 GLN A CA 1
ATOM 1072 C C . GLN A 1 140 ? -7.449 -14.461 5.199 1.00 98.25 140 GLN A C 1
ATOM 1074 O O . GLN A 1 140 ? -7.293 -15.655 4.955 1.00 98.25 140 GLN A O 1
ATOM 1079 N N . ALA A 1 141 ? -7.687 -13.562 4.237 1.00 98.31 141 ALA A N 1
ATOM 1080 C CA . ALA A 1 141 ? -7.754 -13.886 2.814 1.00 98.31 141 ALA A CA 1
ATOM 1081 C C . ALA A 1 141 ? -6.860 -12.953 1.983 1.00 98.31 141 ALA A C 1
ATOM 1083 O O . ALA A 1 141 ? -7.146 -11.762 1.853 1.00 98.31 141 ALA A O 1
ATOM 1084 N N . LEU A 1 142 ? -5.792 -13.503 1.396 1.00 97.94 142 LEU A N 1
ATOM 1085 C CA . LEU A 1 142 ? -4.927 -12.805 0.443 1.00 97.94 142 LEU A CA 1
ATOM 1086 C C . LEU A 1 142 ? -5.314 -13.185 -0.991 1.00 97.94 142 LEU A C 1
ATOM 1088 O O . LEU A 1 142 ? -5.336 -14.366 -1.335 1.00 97.94 142 LEU A O 1
ATOM 1092 N N . VAL A 1 143 ? -5.585 -12.189 -1.834 1.00 98.19 143 VAL A N 1
ATOM 1093 C CA . VAL A 1 143 ? -5.915 -12.375 -3.255 1.00 98.19 143 VAL A CA 1
ATOM 1094 C C . VAL A 1 143 ? -4.914 -11.613 -4.113 1.00 98.19 143 VAL A C 1
ATOM 1096 O O . VAL A 1 143 ? -4.716 -10.416 -3.926 1.00 98.19 143 VAL A O 1
ATOM 1099 N N . LEU A 1 144 ? -4.309 -12.290 -5.087 1.00 97.19 144 LEU A N 1
ATOM 1100 C CA . LEU A 1 144 ? -3.486 -11.650 -6.111 1.00 97.19 144 LEU A CA 1
ATOM 1101 C C . LEU A 1 144 ? -4.256 -11.644 -7.431 1.00 97.19 144 LEU A C 1
ATOM 1103 O O . LEU A 1 144 ? -4.712 -12.695 -7.883 1.00 97.19 144 LEU A O 1
ATOM 1107 N N . GLN A 1 145 ? -4.392 -10.474 -8.052 1.00 97.44 145 GLN A N 1
ATOM 1108 C CA . GLN A 1 145 ? -5.064 -10.316 -9.341 1.00 97.44 145 GLN A CA 1
ATOM 1109 C C . GLN A 1 145 ? -4.104 -9.698 -10.351 1.00 97.44 145 GLN A C 1
ATOM 1111 O O . GLN A 1 145 ? -3.555 -8.632 -10.121 1.00 97.44 145 GLN A O 1
ATOM 1116 N N . VAL A 1 146 ? -3.938 -10.332 -11.507 1.00 94.06 146 VAL A N 1
ATOM 1117 C CA . VAL A 1 146 ? -3.161 -9.763 -12.613 1.00 94.06 146 VAL A CA 1
ATOM 1118 C C . VAL A 1 146 ? -4.125 -9.441 -13.742 1.00 94.06 146 VAL A C 1
ATOM 1120 O O . VAL A 1 146 ? -4.833 -10.335 -14.216 1.00 94.06 146 VAL A O 1
ATOM 1123 N N . GLN A 1 147 ? -4.171 -8.177 -14.160 1.00 91.38 147 GLN A N 1
ATOM 1124 C CA . GLN A 1 147 ? -4.918 -7.789 -15.348 1.00 91.38 147 GLN A CA 1
ATOM 1125 C C . GLN A 1 147 ? -4.236 -8.404 -16.570 1.00 91.38 147 GLN A C 1
ATOM 1127 O O . GLN A 1 147 ? -3.035 -8.232 -16.786 1.00 91.38 147 GLN A O 1
ATOM 1132 N N . ARG A 1 148 ? -5.007 -9.163 -17.351 1.00 79.31 148 ARG A N 1
ATOM 1133 C CA . ARG A 1 148 ? -4.551 -9.663 -18.645 1.00 79.31 148 ARG A CA 1
ATOM 1134 C C . ARG A 1 148 ? -4.909 -8.622 -19.711 1.00 79.31 148 ARG A C 1
ATOM 1136 O O . ARG A 1 148 ? -6.045 -8.144 -19.666 1.00 79.31 148 ARG A O 1
ATOM 1143 N N . PRO A 1 149 ? -3.970 -8.257 -20.596 1.00 65.19 149 PRO A N 1
ATOM 1144 C CA . PRO A 1 149 ? -4.285 -7.480 -21.787 1.00 65.19 149 PRO A CA 1
ATOM 1145 C C . PRO A 1 149 ? -5.205 -8.254 -22.739 1.00 65.19 149 PRO A C 1
ATOM 1147 O O . PRO A 1 149 ? -5.189 -9.510 -22.693 1.00 65.19 149 PRO A O 1
#

Sequence (149 aa):
MRQYILPLLACVLLLSPAAPLHAQTAPTLAKLQIAFWPEYDRRAMLVIYQGTVAAGVPLPAQLTFSFPAAYGPPGAVAFGDAQGRLLTLEYATATVGDQLQISFSAPTTDFQFEYYDTSLDLTSSTRRYQFSASTPYAVQALVLQVQRP

Secondary structure (DSSP, 8-state):
--SSSHHHHHHHTT---------PPPPPEEEEEEEEEE-SSSS-EEEEEEEEEPTTS-SSEEEEEEEEGGG-S-SEEEEE-TTS-EEE--EEEEEETTEEEEEEEESSSEEEEEEEETT---SSSS---------SS-EEEEEEEE---

pLDDT: mean 87.53, std 15.87, range [40.81, 98.62]

Foldseek 3Di:
DPDPPVVVVVVVVVPPPPDPPPPPPQFAWQEWEWEWDCDPVDQWTKIKIKTFTDPPPDAQHKAKFKDFCVQPDWPFKFFQDPVRDTDGFDWDWDDDPRIIMIIGGHRHRIIMTITIGNPWDPPDPDTDDDDDTDGPHHYNYYHYHYDDD

Radius of gyration: 22.37 Å; chains: 1; bounding box: 39×40×85 Å